Protein AF-A0A7Y5JVM7-F1 (afdb_monomer)

Sequence (138 aa):
DPRLTTTAVLLLIYVGYLALRRVADSPTRRARWSAVIGIVGFLDVPIVHMSVVWWRSLHQEATVLRPGAPTIAGSMLATLLLAVLAFSLAYAYLMVVRLRVGRAEDRAAGTVLSTPTPRAQTPARVSAVTVTRSSRHA

Secondary structure (DSSP, 8-state):
-HHHHHHHHHHHHHHHHHHHHHH--SHHHHHHHHHHHHHHHHHHHHHHHHHHHHS--SSPPPSSSSSSS--S-HHHHHHHHHHHHHHHHHHHHHHHHHHHHHHHHHHHHHHHHHS-----------------------

Mean predicted aligned error: 12.32 Å

Solvent-accessible surface area (backbone atoms only — not comparable to full-atom values): 8389 Å² total; per-residue (Å²): 109,65,49,60,56,39,50,50,50,52,50,51,47,52,52,50,44,55,49,46,69,71,67,47,85,49,69,69,58,31,53,54,55,47,49,54,50,50,52,52,50,56,60,42,51,61,52,38,56,44,30,55,68,77,53,75,58,101,65,86,75,72,44,65,85,47,95,72,78,57,78,59,58,68,72,59,52,51,53,51,53,52,48,52,51,51,54,49,50,52,49,53,51,52,49,52,50,53,52,52,50,51,56,48,53,55,50,54,56,51,52,64,74,67,54,75,74,80,69,77,73,71,75,73,78,78,74,79,79,79,85,76,86,81,91,78,88,135

pLDDT: mean 83.92, std 12.75, range [56.28, 98.31]

Structure (mmCIF, N/CA/C/O backbone):
data_AF-A0A7Y5JVM7-F1
#
_entry.id   AF-A0A7Y5JVM7-F1
#
loop_
_atom_site.group_PDB
_atom_site.id
_atom_site.type_symbol
_atom_site.label_atom_id
_atom_site.label_alt_id
_atom_site.label_comp_id
_atom_site.label_asym_id
_atom_site.label_entity_id
_atom_site.label_seq_id
_atom_site.pdbx_PDB_ins_code
_atom_site.Cartn_x
_atom_site.Cartn_y
_atom_site.Cartn_z
_atom_site.occupancy
_atom_site.B_iso_or_equiv
_atom_site.auth_seq_id
_atom_site.auth_comp_id
_atom_site.auth_asym_id
_atom_site.auth_atom_id
_atom_site.pdbx_PDB_model_num
ATOM 1 N N . ASP A 1 1 ? 14.926 13.984 -9.208 1.00 81.44 1 ASP A N 1
ATOM 2 C CA . ASP A 1 1 ? 14.202 12.888 -9.879 1.00 81.44 1 ASP A CA 1
ATOM 3 C C . ASP A 1 1 ? 12.733 12.961 -9.459 1.00 81.44 1 ASP A C 1
ATOM 5 O O . ASP A 1 1 ? 12.480 12.905 -8.257 1.00 81.44 1 ASP A O 1
ATOM 9 N N . PRO A 1 2 ? 11.787 13.135 -10.398 1.00 82.62 2 PRO A N 1
ATOM 10 C CA . PRO A 1 2 ? 10.347 13.174 -10.120 1.00 82.62 2 PRO A CA 1
ATOM 11 C C . PRO A 1 2 ? 9.811 11.970 -9.336 1.00 82.62 2 PRO A C 1
ATOM 13 O O . PRO A 1 2 ? 8.822 12.095 -8.614 1.00 82.62 2 PRO A O 1
ATOM 16 N N . ARG A 1 3 ? 10.479 10.815 -9.411 1.00 84.62 3 ARG A N 1
ATOM 17 C CA . ARG A 1 3 ? 10.119 9.617 -8.641 1.00 84.62 3 ARG A CA 1
ATOM 18 C C . ARG A 1 3 ? 10.367 9.822 -7.153 1.00 84.62 3 ARG A C 1
ATOM 20 O O . ARG A 1 3 ? 9.528 9.467 -6.336 1.00 84.62 3 ARG A O 1
ATOM 27 N N . LEU A 1 4 ? 11.498 10.429 -6.786 1.00 88.44 4 LEU A N 1
ATOM 28 C CA . LEU A 1 4 ? 11.837 10.682 -5.381 1.00 88.44 4 LEU A CA 1
ATOM 29 C C . LEU A 1 4 ? 10.902 11.720 -4.758 1.00 88.44 4 LEU A C 1
ATOM 31 O O . LEU A 1 4 ? 10.471 11.563 -3.622 1.00 88.44 4 LEU A O 1
ATOM 35 N N . THR A 1 5 ? 10.543 12.762 -5.507 1.00 91.19 5 THR A N 1
ATOM 36 C CA . THR A 1 5 ? 9.625 13.792 -5.004 1.00 91.19 5 THR A CA 1
ATOM 37 C C . THR A 1 5 ? 8.205 13.256 -4.856 1.00 91.19 5 THR A C 1
ATOM 39 O O . THR A 1 5 ? 7.586 13.472 -3.821 1.00 91.19 5 THR A O 1
ATOM 42 N N . THR A 1 6 ? 7.695 12.517 -5.847 1.00 89.88 6 THR A N 1
ATOM 43 C CA . THR A 1 6 ? 6.344 11.930 -5.777 1.00 89.88 6 THR A CA 1
ATOM 44 C C . THR A 1 6 ? 6.253 10.842 -4.704 1.00 89.88 6 THR A C 1
ATOM 46 O O . THR A 1 6 ? 5.297 10.822 -3.938 1.00 89.88 6 THR A O 1
ATOM 49 N N . THR A 1 7 ? 7.280 10.004 -4.534 1.00 90.62 7 THR A N 1
ATOM 50 C CA . THR A 1 7 ? 7.318 9.033 -3.420 1.00 90.62 7 THR A CA 1
ATOM 51 C C . THR A 1 7 ? 7.448 9.695 -2.044 1.00 90.62 7 THR A C 1
ATOM 53 O O . THR A 1 7 ? 6.866 9.196 -1.081 1.00 90.62 7 THR A O 1
ATOM 56 N N . ALA A 1 8 ? 8.144 10.831 -1.924 1.00 93.38 8 ALA A N 1
ATOM 57 C CA . ALA A 1 8 ? 8.165 11.611 -0.685 1.00 93.38 8 ALA A CA 1
ATOM 58 C C . ALA A 1 8 ? 6.786 12.213 -0.361 1.00 93.38 8 ALA A C 1
ATOM 60 O O . ALA A 1 8 ? 6.364 12.187 0.795 1.00 93.38 8 ALA A O 1
ATOM 61 N N . VAL A 1 9 ? 6.053 12.698 -1.369 1.00 94.19 9 VAL A N 1
ATOM 62 C CA . VAL A 1 9 ? 4.659 13.147 -1.201 1.00 94.19 9 VAL A CA 1
ATOM 63 C C . VAL A 1 9 ? 3.776 11.993 -0.725 1.00 94.19 9 VAL A C 1
ATOM 65 O O . VAL A 1 9 ? 3.085 12.142 0.285 1.00 94.19 9 VAL A O 1
ATOM 68 N N . LEU A 1 10 ? 3.874 10.822 -1.361 1.00 93.00 10 LEU A N 1
ATOM 69 C CA . LEU A 1 10 ? 3.158 9.616 -0.941 1.00 93.00 10 LEU A CA 1
ATOM 70 C C . LEU A 1 10 ? 3.448 9.262 0.526 1.00 93.00 10 LEU A C 1
ATOM 72 O O . LEU A 1 10 ? 2.526 8.979 1.295 1.00 93.00 10 LEU A O 1
ATOM 76 N N . LEU A 1 11 ? 4.719 9.321 0.942 1.00 94.38 11 LEU A N 1
ATOM 77 C CA . LEU A 1 11 ? 5.123 9.080 2.329 1.00 94.38 11 LEU A CA 1
ATOM 78 C C . LEU A 1 11 ? 4.431 10.055 3.292 1.00 94.38 11 LEU A C 1
ATOM 80 O O . LEU A 1 11 ? 3.873 9.623 4.303 1.00 94.38 11 LEU A O 1
ATOM 84 N N . LEU A 1 12 ? 4.435 11.354 2.978 1.00 95.69 12 LEU A N 1
ATOM 85 C CA . LEU A 1 12 ? 3.785 12.372 3.807 1.00 95.69 12 LEU A CA 1
ATOM 86 C C . LEU A 1 12 ? 2.272 12.152 3.900 1.00 95.69 12 LEU A C 1
ATOM 88 O O . LEU A 1 12 ? 1.707 12.292 4.987 1.00 95.69 12 LEU A O 1
ATOM 92 N N . ILE A 1 13 ? 1.621 11.742 2.808 1.00 94.06 13 ILE A N 1
ATOM 93 C CA . ILE A 1 13 ? 0.195 11.388 2.812 1.00 94.06 13 ILE A CA 1
ATOM 94 C C . ILE A 1 13 ? -0.065 10.204 3.754 1.00 94.06 13 ILE A C 1
ATOM 96 O O . ILE A 1 13 ? -0.993 10.259 4.564 1.00 94.06 13 ILE A O 1
ATOM 100 N N . TYR A 1 14 ? 0.762 9.155 3.707 1.00 92.19 14 TYR A N 1
ATOM 101 C CA . TYR A 1 14 ? 0.614 7.985 4.581 1.00 92.19 14 TYR A CA 1
ATOM 102 C C . TYR A 1 14 ? 0.849 8.315 6.060 1.00 92.19 14 TYR A C 1
ATOM 104 O O . TYR A 1 14 ? 0.059 7.906 6.917 1.00 92.19 14 TYR A O 1
ATOM 112 N N . VAL A 1 15 ? 1.894 9.083 6.377 1.00 94.69 15 VAL A N 1
ATOM 113 C CA . VAL A 1 15 ? 2.150 9.542 7.752 1.00 94.69 15 VAL A CA 1
ATOM 114 C C . VAL A 1 15 ? 0.997 10.421 8.238 1.00 94.69 15 VAL A C 1
ATOM 116 O O . VAL A 1 15 ? 0.478 10.198 9.334 1.00 94.69 15 VAL A O 1
ATOM 119 N N . GLY A 1 16 ? 0.532 11.356 7.406 1.00 92.00 16 GLY A N 1
ATOM 120 C CA . GLY A 1 16 ? -0.624 12.202 7.696 1.00 92.00 16 GLY A CA 1
ATOM 121 C C . GLY A 1 16 ? -1.900 11.395 7.948 1.00 92.00 16 GLY A C 1
ATOM 122 O O . GLY A 1 16 ? -2.616 11.659 8.915 1.00 92.00 16 GLY A O 1
ATOM 123 N N . TYR A 1 17 ? -2.158 10.355 7.149 1.00 93.06 17 TYR A N 1
ATOM 124 C CA . TYR A 1 17 ? -3.287 9.441 7.339 1.00 93.06 17 TYR A CA 1
ATOM 125 C C . TYR A 1 17 ? -3.235 8.731 8.698 1.00 93.06 17 TYR A C 1
ATOM 127 O O . TYR A 1 17 ? -4.237 8.679 9.422 1.00 93.06 17 TYR A O 1
ATOM 135 N N . LEU A 1 18 ? -2.069 8.183 9.057 1.00 91.50 18 LEU A N 1
ATOM 136 C CA . LEU A 1 18 ? -1.879 7.476 10.323 1.00 91.50 18 LEU A CA 1
ATOM 137 C C . LEU A 1 18 ? -2.000 8.426 11.519 1.00 91.50 18 LEU A C 1
ATOM 139 O O . LEU A 1 18 ? -2.695 8.093 12.481 1.00 91.50 18 LEU A O 1
ATOM 143 N N . ALA A 1 19 ? -1.392 9.613 11.444 1.00 91.00 19 ALA A N 1
ATOM 144 C CA . ALA A 1 19 ? -1.477 10.637 12.483 1.00 91.00 19 ALA A CA 1
ATOM 145 C C . ALA A 1 19 ? -2.927 11.096 12.701 1.00 91.00 19 ALA A C 1
ATOM 147 O O . ALA A 1 19 ? -3.420 11.105 13.831 1.00 91.00 19 ALA A O 1
ATOM 148 N N . LEU A 1 20 ? -3.659 11.371 11.619 1.00 90.25 20 LEU A N 1
ATOM 149 C CA . LEU A 1 20 ? -5.067 11.758 11.683 1.00 90.25 20 LEU A CA 1
ATOM 150 C C . LEU A 1 20 ? -5.931 10.6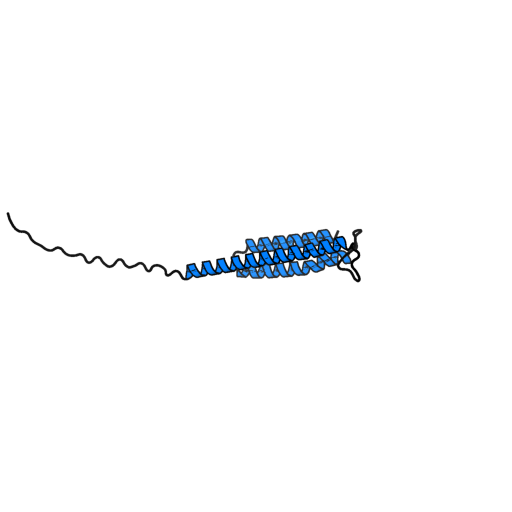88 12.368 1.00 90.25 20 LEU A C 1
ATOM 152 O O . LEU A 1 20 ? -6.801 11.016 13.180 1.00 90.25 20 LEU A O 1
ATOM 156 N N . ARG A 1 21 ? -5.688 9.401 12.079 1.00 86.19 21 ARG A N 1
ATOM 157 C CA . ARG A 1 21 ? -6.407 8.301 12.742 1.00 86.19 21 ARG A CA 1
ATOM 158 C C . ARG A 1 21 ? -6.135 8.211 14.245 1.00 86.19 21 ARG A C 1
ATOM 160 O O . ARG A 1 21 ? -6.934 7.592 14.943 1.00 86.19 21 ARG A O 1
ATOM 167 N N . ARG A 1 22 ? -5.040 8.789 14.741 1.00 86.19 22 ARG A N 1
ATOM 168 C CA . ARG A 1 22 ? -4.688 8.792 16.169 1.00 86.19 22 ARG A CA 1
ATOM 169 C C . ARG A 1 22 ? -5.213 10.024 16.904 1.00 86.19 22 ARG A C 1
ATOM 171 O O . ARG A 1 22 ? -5.618 9.886 18.048 1.00 86.19 22 ARG A O 1
ATOM 178 N N . VAL A 1 23 ? -5.218 11.187 16.253 1.00 86.19 23 VAL A N 1
ATOM 179 C CA . VAL A 1 23 ? -5.522 12.483 16.890 1.00 86.19 23 VAL A CA 1
ATOM 180 C C . VAL A 1 23 ? -7.013 12.834 16.871 1.00 86.19 23 VAL A C 1
ATOM 182 O O . VAL A 1 23 ? -7.474 13.591 17.712 1.00 86.19 23 VAL A O 1
ATOM 185 N N . ALA A 1 24 ? -7.797 12.328 15.918 1.00 78.56 24 ALA A N 1
ATOM 186 C CA . ALA A 1 24 ? -9.190 12.754 15.792 1.00 78.56 24 ALA A CA 1
ATOM 187 C C . ALA A 1 24 ? -10.087 12.208 16.924 1.00 78.56 24 ALA A C 1
ATOM 189 O O . ALA A 1 24 ? -10.323 10.997 16.992 1.00 78.56 24 ALA A O 1
ATOM 190 N N . ASP A 1 25 ? -10.647 13.118 17.730 1.00 77.62 25 ASP A N 1
ATOM 191 C CA . ASP A 1 25 ? -11.449 12.811 18.925 1.00 77.62 25 ASP A CA 1
ATOM 192 C C . ASP A 1 25 ? -12.773 12.108 18.607 1.00 77.62 25 ASP A C 1
ATOM 194 O O . ASP A 1 25 ? -13.102 11.073 19.188 1.00 77.62 25 ASP A O 1
ATOM 198 N N . SER A 1 26 ? -13.544 12.635 17.646 1.00 87.50 26 SER A N 1
ATOM 199 C CA . SER A 1 26 ? -14.849 12.061 17.310 1.00 87.50 26 SER A CA 1
ATOM 200 C C . SER A 1 26 ? -14.740 10.964 16.239 1.00 87.50 26 SER A C 1
ATOM 202 O O . SER A 1 26 ? -14.156 11.193 15.170 1.00 87.50 26 SER A O 1
ATOM 204 N N . PRO A 1 27 ? -15.347 9.776 16.460 1.00 84.00 27 PRO A N 1
ATOM 205 C CA . PRO A 1 27 ? -15.283 8.657 15.516 1.00 84.00 27 PRO A CA 1
ATOM 206 C C . PRO A 1 27 ? -15.774 9.018 14.109 1.00 84.00 27 PRO A C 1
ATOM 208 O O . PRO A 1 27 ? -15.145 8.652 13.115 1.00 84.00 27 PRO A O 1
ATOM 211 N N . THR A 1 28 ? -16.856 9.794 14.016 1.00 86.69 28 THR A N 1
ATOM 212 C CA . THR A 1 28 ? -17.463 10.201 12.741 1.00 86.69 28 THR A CA 1
ATOM 213 C C . THR A 1 28 ? -16.570 11.164 11.961 1.00 86.69 28 THR A C 1
ATOM 215 O O . THR A 1 28 ? -16.414 11.021 10.748 1.00 86.69 28 THR A O 1
ATOM 218 N N . ARG A 1 29 ? -15.944 12.136 12.643 1.00 85.50 29 ARG A N 1
ATOM 219 C CA . ARG A 1 29 ? -15.013 13.078 12.004 1.00 85.50 29 ARG A CA 1
ATOM 220 C C . ARG A 1 29 ? -13.769 12.330 11.541 1.00 85.50 29 ARG A C 1
ATOM 222 O O . ARG A 1 29 ? -13.397 12.457 10.378 1.00 85.50 29 ARG A O 1
ATOM 229 N N . ARG A 1 30 ? -13.197 11.478 12.397 1.00 89.62 30 ARG A N 1
ATOM 230 C CA . ARG A 1 30 ? -12.063 10.613 12.049 1.00 89.62 30 ARG A CA 1
ATOM 231 C C . ARG A 1 30 ? -12.333 9.803 10.780 1.00 89.62 30 ARG A C 1
ATOM 233 O O . ARG A 1 30 ? -11.523 9.841 9.863 1.00 89.62 30 ARG A O 1
ATOM 240 N N . ALA A 1 31 ? -13.487 9.139 10.690 1.00 88.62 31 ALA A N 1
ATOM 241 C CA . ALA A 1 31 ? -13.853 8.340 9.521 1.00 88.62 31 ALA A CA 1
ATOM 242 C C . ALA A 1 31 ? -13.912 9.170 8.226 1.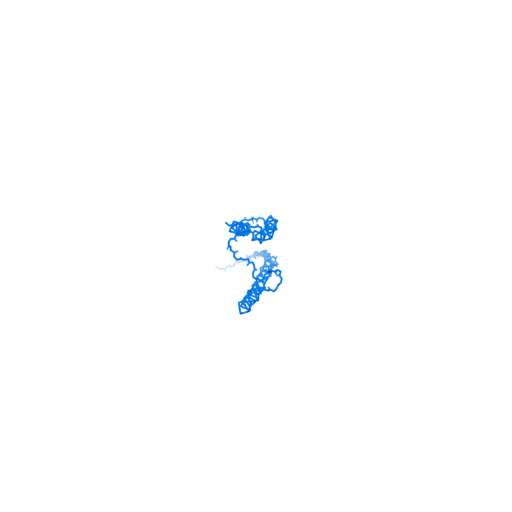00 88.62 31 ALA A C 1
ATOM 244 O O . ALA A 1 31 ? -13.328 8.768 7.221 1.00 88.62 31 ALA A O 1
ATOM 245 N N . ARG A 1 32 ? -14.561 10.343 8.256 1.00 89.75 32 ARG A N 1
ATOM 246 C CA . ARG A 1 32 ? -14.702 11.221 7.079 1.00 89.75 32 ARG A CA 1
ATOM 247 C C . ARG A 1 32 ? -13.355 11.742 6.584 1.00 89.75 32 ARG A C 1
ATOM 249 O O . ARG A 1 32 ? -13.039 11.589 5.409 1.00 89.75 32 ARG A O 1
ATOM 256 N N . TRP A 1 33 ? -12.546 12.313 7.475 1.00 90.56 33 TRP A N 1
ATOM 257 C CA . TRP A 1 33 ? -11.244 12.861 7.087 1.00 90.56 33 TRP A CA 1
ATOM 258 C C . TRP A 1 33 ? -10.277 11.763 6.634 1.00 90.56 33 TRP A C 1
ATOM 260 O O . TRP A 1 33 ? -9.574 11.941 5.642 1.00 90.56 33 TRP A O 1
ATOM 270 N N . SER A 1 34 ? -10.277 10.598 7.295 1.00 90.50 34 SER A N 1
ATOM 271 C CA . SER A 1 34 ? -9.470 9.460 6.845 1.00 90.50 34 SER A CA 1
ATOM 272 C C . SER A 1 34 ? -9.908 8.955 5.471 1.00 90.50 34 SER A C 1
ATOM 274 O O . SER A 1 34 ? -9.049 8.587 4.678 1.00 90.50 34 SER A O 1
ATOM 276 N N . ALA A 1 35 ? -11.206 8.955 5.154 1.00 91.50 35 ALA A N 1
ATOM 277 C CA . ALA A 1 35 ? -11.676 8.577 3.822 1.00 91.50 35 ALA A CA 1
ATOM 278 C C . ALA A 1 35 ? -11.160 9.542 2.743 1.00 91.50 35 ALA A C 1
ATOM 280 O O . ALA A 1 35 ? -10.628 9.087 1.735 1.00 91.50 35 ALA A O 1
ATOM 281 N N . VAL A 1 36 ? -11.237 10.857 2.983 1.00 93.56 36 VAL A N 1
ATOM 282 C CA . VAL A 1 36 ? -10.740 11.876 2.040 1.00 93.56 36 VAL A CA 1
ATOM 283 C C . VAL A 1 36 ? -9.241 11.711 1.790 1.00 93.56 36 VAL A C 1
ATOM 285 O O . VAL A 1 36 ? -8.830 11.580 0.640 1.00 93.56 36 VAL A O 1
ATOM 288 N N . ILE A 1 37 ? -8.426 11.647 2.850 1.00 92.81 37 ILE A N 1
ATOM 289 C CA . ILE A 1 37 ? -6.972 11.463 2.703 1.00 92.81 37 ILE A CA 1
ATOM 290 C C . ILE A 1 37 ? -6.657 10.123 2.025 1.00 92.81 37 ILE A C 1
ATOM 292 O O . ILE A 1 37 ? -5.757 10.056 1.195 1.00 92.81 37 ILE A O 1
ATOM 296 N N . GLY A 1 38 ? -7.415 9.067 2.333 1.00 91.44 38 GLY A N 1
ATOM 297 C CA . GLY A 1 38 ? -7.261 7.764 1.688 1.00 91.44 38 GLY A CA 1
ATOM 298 C C . GLY A 1 38 ? -7.509 7.811 0.178 1.00 91.44 38 GLY A C 1
ATOM 299 O O . GLY A 1 38 ? -6.732 7.235 -0.578 1.00 91.44 38 GLY A O 1
ATOM 300 N N . ILE A 1 39 ? -8.543 8.530 -0.267 1.00 94.25 39 ILE A N 1
ATOM 301 C CA . ILE A 1 39 ? -8.834 8.722 -1.697 1.00 94.25 39 ILE A CA 1
ATOM 302 C C . ILE A 1 39 ? -7.714 9.523 -2.367 1.00 94.25 39 ILE A C 1
ATOM 304 O O . ILE A 1 39 ? -7.234 9.126 -3.425 1.00 94.25 39 ILE A O 1
ATOM 308 N N . VAL A 1 40 ? -7.260 10.613 -1.741 1.00 94.38 40 VAL A N 1
ATOM 309 C CA . VAL A 1 40 ? -6.150 11.424 -2.268 1.00 94.38 40 VAL A CA 1
ATOM 310 C C . VAL A 1 40 ? -4.878 10.583 -2.405 1.00 94.38 40 VAL A C 1
ATOM 312 O O . VAL A 1 40 ? -4.258 10.590 -3.463 1.00 94.38 40 VAL A O 1
ATOM 315 N N . GLY A 1 41 ? -4.529 9.794 -1.386 1.00 92.50 41 GLY A N 1
ATOM 316 C CA . GLY A 1 41 ? -3.376 8.892 -1.445 1.00 92.50 41 GLY A CA 1
ATOM 317 C C . GLY A 1 41 ? -3.506 7.804 -2.509 1.00 92.50 41 GLY A C 1
ATOM 318 O O . GLY A 1 41 ? -2.515 7.449 -3.137 1.00 92.50 41 GLY A O 1
ATOM 319 N N . PHE A 1 42 ? -4.716 7.298 -2.766 1.00 93.81 42 PHE A N 1
ATOM 320 C CA . PHE A 1 42 ? -4.950 6.352 -3.858 1.00 93.81 42 PHE A CA 1
ATOM 321 C C . PHE A 1 42 ? -4.719 6.990 -5.233 1.00 93.81 42 PHE A C 1
ATOM 323 O O . PHE A 1 42 ? -4.103 6.366 -6.093 1.00 93.81 42 PHE A O 1
ATOM 330 N N . LEU A 1 43 ? -5.172 8.231 -5.431 1.00 94.00 43 LEU A N 1
ATOM 331 C CA . LEU A 1 43 ? -4.945 8.981 -6.671 1.00 94.00 43 LEU A CA 1
ATOM 332 C C . LEU A 1 43 ? -3.474 9.366 -6.873 1.00 94.00 43 LEU A C 1
ATOM 334 O O . LEU A 1 43 ? -3.047 9.541 -8.010 1.00 94.00 43 LEU A O 1
ATOM 338 N N . ASP A 1 44 ? -2.689 9.452 -5.801 1.00 92.56 44 ASP A N 1
ATOM 339 C CA . ASP A 1 44 ? -1.252 9.720 -5.883 1.00 92.56 44 ASP A CA 1
ATOM 340 C C . ASP A 1 44 ? -0.459 8.526 -6.451 1.00 92.56 44 ASP A C 1
ATOM 342 O O . ASP A 1 44 ? 0.515 8.708 -7.175 1.00 92.56 44 ASP A O 1
ATOM 346 N N . VAL A 1 45 ? -0.914 7.285 -6.235 1.00 90.25 45 VAL A N 1
ATOM 347 C CA . VAL A 1 45 ? -0.259 6.071 -6.76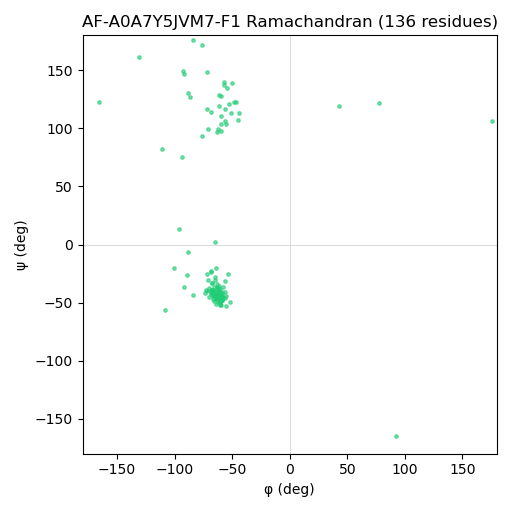6 1.00 90.25 45 VAL A CA 1
ATOM 348 C C . VAL A 1 45 ? -0.068 6.094 -8.295 1.00 90.25 45 VAL A C 1
ATOM 350 O O . VAL A 1 45 ? 1.063 5.883 -8.748 1.00 90.25 45 VAL A O 1
ATOM 353 N N . PRO A 1 46 ? -1.100 6.343 -9.129 1.00 89.62 46 PRO A N 1
ATOM 354 C CA . PRO A 1 46 ? -0.903 6.452 -10.570 1.00 89.62 46 PRO A CA 1
ATOM 355 C C . PRO A 1 46 ? -0.036 7.658 -10.945 1.00 89.62 46 PRO A C 1
ATOM 357 O O . PRO A 1 46 ? 0.716 7.557 -11.907 1.00 89.62 46 PRO A O 1
ATOM 360 N N . ILE A 1 47 ? -0.061 8.761 -10.189 1.00 89.88 47 ILE A N 1
ATOM 361 C CA . ILE A 1 47 ? 0.821 9.916 -10.436 1.00 89.88 47 ILE A CA 1
ATOM 362 C C . ILE A 1 47 ? 2.287 9.517 -10.233 1.00 89.88 47 ILE A C 1
ATOM 364 O O . ILE A 1 47 ? 3.126 9.779 -11.098 1.00 89.88 47 ILE A O 1
ATOM 368 N N . VAL A 1 48 ? 2.594 8.816 -9.139 1.00 88.94 48 VAL A N 1
ATOM 369 C CA . VAL A 1 48 ? 3.929 8.268 -8.862 1.00 88.94 48 VAL A CA 1
ATOM 370 C C . VAL A 1 48 ? 4.358 7.311 -9.975 1.00 88.94 48 VAL A C 1
ATOM 372 O O . VAL A 1 48 ? 5.481 7.417 -10.470 1.00 88.94 48 VAL A O 1
ATOM 375 N N . HIS A 1 49 ? 3.479 6.404 -10.416 1.00 85.62 49 HIS A N 1
ATOM 376 C CA . HIS A 1 49 ? 3.791 5.490 -11.519 1.00 85.62 49 HIS A CA 1
ATOM 377 C C . HIS A 1 49 ? 4.072 6.249 -12.818 1.00 85.62 49 HIS A C 1
ATOM 379 O O . HIS A 1 49 ? 5.087 6.016 -13.469 1.00 85.62 49 HIS A O 1
ATOM 385 N N . MET A 1 50 ? 3.216 7.201 -13.179 1.00 87.00 50 MET A N 1
ATOM 386 C CA . MET A 1 50 ? 3.382 7.977 -14.402 1.00 87.00 50 MET A CA 1
ATOM 387 C C . MET A 1 50 ? 4.592 8.915 -14.346 1.00 87.00 50 MET A C 1
ATOM 389 O O . MET A 1 50 ? 5.161 9.210 -15.395 1.00 87.00 50 MET A O 1
ATOM 393 N N . SER A 1 51 ? 5.074 9.298 -13.156 1.00 86.38 51 SER A N 1
ATOM 394 C CA . SER A 1 51 ? 6.329 10.054 -13.006 1.00 86.38 51 SER A CA 1
ATOM 395 C C . SER A 1 51 ? 7.528 9.342 -13.652 1.00 86.38 51 SER A C 1
ATOM 397 O O . SER A 1 51 ? 8.419 9.999 -14.190 1.00 86.38 51 SER A O 1
ATOM 399 N N . VAL A 1 52 ? 7.511 8.002 -13.667 1.00 79.31 52 VAL A N 1
ATOM 400 C CA . VAL A 1 52 ? 8.520 7.147 -14.311 1.00 79.31 52 VAL A CA 1
ATOM 401 C C . VAL A 1 52 ? 8.474 7.263 -15.831 1.00 79.31 52 VAL A C 1
ATOM 403 O O . VAL A 1 52 ? 9.519 7.271 -16.480 1.00 79.31 52 VAL A O 1
ATOM 406 N N . VAL A 1 53 ? 7.264 7.328 -16.385 1.00 79.88 53 VAL A N 1
ATOM 407 C CA . VAL A 1 53 ? 7.008 7.293 -17.829 1.00 79.88 53 VAL A CA 1
ATOM 408 C C . VAL A 1 53 ? 7.155 8.684 -18.445 1.00 79.88 53 VAL A C 1
ATOM 410 O O . VAL A 1 53 ? 7.764 8.824 -19.502 1.00 79.88 53 VAL A O 1
ATOM 413 N N . TRP A 1 54 ? 6.624 9.716 -17.784 1.00 77.94 54 TRP A N 1
ATOM 414 C CA . TRP A 1 54 ? 6.642 11.097 -18.275 1.00 77.94 54 TRP A CA 1
ATOM 415 C C . TRP A 1 54 ? 8.024 11.736 -18.195 1.00 77.94 54 TRP A C 1
ATOM 417 O O . TRP A 1 54 ? 8.433 12.436 -19.116 1.00 77.94 54 TRP A O 1
ATOM 427 N N . TRP A 1 55 ? 8.765 11.466 -17.120 1.00 73.44 55 TRP A N 1
ATOM 428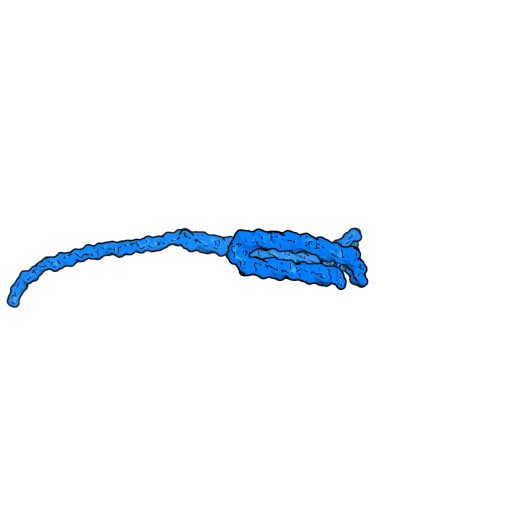 C CA . TRP A 1 55 ? 10.134 11.937 -16.951 1.00 73.44 55 TRP A CA 1
ATOM 429 C C . TRP A 1 55 ? 11.090 10.748 -17.019 1.00 73.44 55 TRP A C 1
ATOM 431 O O . TRP A 1 55 ? 11.531 10.197 -16.004 1.00 73.44 55 TRP A O 1
ATOM 441 N N . ARG A 1 56 ? 11.414 10.349 -18.256 1.00 64.69 56 ARG A N 1
ATOM 442 C CA . ARG A 1 56 ? 12.492 9.398 -18.552 1.00 64.69 56 ARG A CA 1
ATOM 443 C C . ARG A 1 56 ? 13.822 9.959 -18.041 1.00 64.69 56 ARG A C 1
ATOM 445 O O . ARG A 1 56 ? 14.439 10.803 -18.681 1.00 64.69 56 ARG A O 1
ATOM 452 N N . SER A 1 57 ? 14.234 9.521 -16.855 1.00 64.50 57 SER A N 1
ATOM 453 C CA . SER A 1 57 ? 15.568 9.761 -16.303 1.00 64.50 57 SER A CA 1
ATOM 454 C C . SER A 1 57 ? 16.561 8.713 -16.830 1.00 64.50 57 SER A C 1
ATOM 456 O O . SER A 1 57 ? 16.176 7.778 -17.525 1.00 64.50 57 SER A O 1
ATOM 458 N N . LEU A 1 58 ? 17.848 8.835 -16.484 1.00 63.84 58 LEU A N 1
ATOM 459 C CA . LEU A 1 58 ? 18.904 7.856 -16.819 1.00 63.84 58 LEU A CA 1
ATOM 460 C C . LEU A 1 58 ? 18.714 6.469 -16.155 1.00 63.84 58 LEU A C 1
ATOM 462 O O . LEU A 1 58 ? 19.562 5.591 -16.302 1.00 63.84 58 LEU A O 1
ATOM 466 N N . HIS A 1 59 ? 17.632 6.258 -15.401 1.00 65.62 59 HIS A N 1
ATOM 467 C CA . HIS A 1 59 ? 17.356 5.009 -14.700 1.00 65.62 59 HIS A CA 1
ATOM 468 C C . HIS A 1 59 ? 16.510 4.040 -15.531 1.00 65.62 59 HIS A C 1
ATOM 470 O O . HIS A 1 59 ? 15.636 4.435 -16.297 1.00 65.62 59 HIS A O 1
ATOM 476 N N . GLN A 1 60 ? 16.785 2.749 -15.335 1.00 72.12 60 GLN A N 1
ATOM 477 C CA . GLN A 1 60 ? 16.156 1.620 -16.021 1.00 72.12 60 GLN A CA 1
ATOM 478 C C . GLN A 1 60 ? 14.617 1.690 -15.994 1.00 72.12 60 GLN A C 1
ATOM 480 O O . GLN A 1 60 ? 14.006 2.032 -14.977 1.00 72.12 60 GLN A O 1
ATOM 485 N N . GLU A 1 61 ? 13.995 1.343 -17.123 1.00 72.12 61 GLU A N 1
ATOM 486 C CA . GLU A 1 61 ? 12.537 1.269 -17.269 1.00 72.12 61 GLU A CA 1
ATOM 487 C C . GLU A 1 61 ? 11.948 0.004 -16.605 1.00 72.12 61 GLU A C 1
ATOM 489 O O . GLU A 1 61 ? 12.662 -0.892 -16.148 1.00 72.12 61 GLU A O 1
ATOM 494 N N . ALA A 1 62 ? 10.615 -0.075 -16.539 1.00 77.75 62 ALA A N 1
ATOM 495 C CA . ALA A 1 62 ? 9.910 -1.201 -15.932 1.00 77.75 62 ALA A CA 1
ATOM 496 C C . ALA A 1 62 ? 10.214 -2.532 -16.649 1.00 77.75 62 ALA A C 1
ATOM 498 O O . ALA A 1 62 ? 10.067 -2.663 -17.863 1.00 77.75 62 ALA A O 1
ATOM 499 N N . THR A 1 63 ? 10.597 -3.549 -15.875 1.00 83.12 63 THR A N 1
ATOM 500 C CA . THR A 1 63 ? 11.029 -4.863 -16.390 1.00 83.12 63 THR A CA 1
ATOM 501 C C . THR A 1 63 ? 9.935 -5.933 -16.310 1.00 83.12 63 THR A C 1
ATOM 503 O O . THR A 1 63 ? 10.013 -6.940 -17.010 1.00 83.12 63 THR A O 1
ATOM 506 N N . VAL A 1 64 ? 8.925 -5.721 -15.454 1.00 83.94 64 VAL A N 1
ATOM 507 C CA . VAL A 1 64 ? 7.836 -6.678 -15.171 1.00 83.94 64 VAL A CA 1
ATOM 508 C C . VAL A 1 64 ? 6.510 -6.212 -15.774 1.00 83.94 64 VAL A C 1
ATOM 510 O O . VAL A 1 64 ? 5.920 -6.922 -16.577 1.00 83.94 64 VAL A O 1
ATOM 513 N N . LEU A 1 65 ? 6.051 -5.008 -15.421 1.00 80.25 65 LEU A N 1
ATOM 514 C CA . LEU A 1 65 ? 4.808 -4.418 -15.929 1.00 80.25 65 LEU A CA 1
ATOM 515 C C . LEU A 1 65 ? 5.112 -3.535 -17.144 1.00 80.25 65 LEU A C 1
ATOM 517 O O . LEU A 1 65 ? 5.161 -2.311 -17.039 1.00 80.25 65 LEU A O 1
ATOM 521 N N . ARG A 1 66 ? 5.370 -4.173 -18.288 1.00 81.25 66 ARG A N 1
ATOM 522 C CA . ARG A 1 66 ? 5.628 -3.514 -19.577 1.00 81.25 66 ARG A CA 1
ATOM 523 C C . ARG A 1 66 ? 4.776 -4.140 -20.685 1.00 81.25 66 ARG A C 1
ATOM 525 O O . ARG A 1 66 ? 4.341 -5.278 -20.528 1.00 81.25 66 ARG A O 1
ATOM 532 N N . PRO A 1 67 ? 4.576 -3.455 -21.823 1.00 77.81 67 PRO A N 1
ATOM 533 C CA . PRO A 1 67 ? 4.037 -4.098 -23.015 1.00 77.81 67 PRO A CA 1
ATOM 534 C C . PRO A 1 67 ? 4.953 -5.250 -23.465 1.00 77.81 67 PRO A C 1
ATOM 536 O O . PRO A 1 67 ? 6.162 -5.052 -23.637 1.00 77.81 67 PRO A O 1
ATOM 539 N N . GLY A 1 68 ? 4.379 -6.441 -23.651 1.00 78.81 68 GLY A N 1
ATOM 540 C CA . GLY A 1 68 ? 5.100 -7.663 -24.023 1.00 78.81 68 GLY A CA 1
ATOM 541 C C . GLY A 1 68 ? 5.545 -8.517 -22.829 1.00 78.81 68 GLY A C 1
ATOM 542 O O . GLY A 1 68 ? 5.055 -8.361 -21.714 1.00 78.81 68 GLY A O 1
ATOM 543 N N . ALA A 1 69 ? 6.455 -9.463 -23.073 1.00 79.94 69 ALA A N 1
ATOM 544 C CA . ALA A 1 69 ? 6.967 -10.348 -22.027 1.00 79.94 69 ALA A CA 1
ATOM 545 C C . ALA A 1 69 ? 7.898 -9.600 -21.043 1.00 79.94 69 ALA A C 1
ATOM 547 O O . ALA A 1 69 ? 8.614 -8.682 -21.461 1.00 79.94 69 ALA A O 1
ATOM 548 N N . PRO A 1 70 ? 7.940 -9.997 -19.753 1.00 87.00 70 PRO A N 1
ATOM 549 C CA . PRO A 1 70 ? 8.910 -9.471 -18.797 1.00 87.00 70 PRO A CA 1
ATOM 550 C C . PRO A 1 70 ? 10.347 -9.685 -19.281 1.00 87.00 70 PRO A C 1
ATOM 552 O O . PRO A 1 70 ? 10.697 -10.768 -19.742 1.00 87.00 70 PRO A O 1
ATOM 555 N N . THR A 1 71 ? 11.201 -8.674 -19.130 1.00 88.19 71 THR A N 1
ATOM 556 C CA . THR A 1 71 ? 12.617 -8.740 -19.544 1.00 88.19 71 THR A CA 1
ATOM 557 C C . THR A 1 71 ? 13.565 -9.100 -18.395 1.00 88.19 71 THR A C 1
ATOM 559 O O . THR A 1 71 ? 14.773 -8.919 -18.503 1.00 88.19 71 THR A O 1
ATOM 562 N N . ILE A 1 72 ? 13.022 -9.574 -17.270 1.00 89.38 72 ILE A N 1
ATOM 563 C CA . ILE A 1 72 ? 13.765 -9.988 -16.073 1.00 89.38 72 ILE A CA 1
ATOM 564 C C . ILE A 1 72 ? 14.073 -11.495 -16.120 1.00 89.38 72 ILE A C 1
ATOM 566 O O . ILE A 1 72 ? 13.293 -12.275 -16.663 1.00 89.38 72 ILE A O 1
ATOM 570 N N . ALA A 1 73 ? 15.192 -11.923 -15.526 1.00 91.81 73 ALA A N 1
ATOM 571 C CA . ALA A 1 73 ? 15.547 -13.339 -15.432 1.00 91.81 73 ALA A CA 1
ATOM 572 C C . ALA A 1 73 ? 14.452 -14.162 -14.725 1.00 91.81 73 ALA A C 1
ATOM 574 O O . ALA A 1 73 ? 13.903 -13.742 -13.703 1.00 91.81 73 ALA A O 1
ATOM 575 N N . GLY A 1 74 ? 14.177 -15.370 -15.229 1.00 90.94 74 GLY A N 1
ATOM 576 C CA . GLY A 1 74 ? 13.103 -16.227 -14.712 1.00 90.94 74 GLY A CA 1
ATOM 577 C C . GLY A 1 74 ? 13.239 -16.570 -13.223 1.00 90.94 74 GLY A C 1
ATOM 578 O O . GLY A 1 74 ? 12.246 -16.576 -12.502 1.00 90.94 74 GLY A O 1
ATOM 579 N N . SER A 1 75 ? 14.465 -16.767 -12.727 1.00 95.12 75 SER A N 1
ATOM 580 C CA . SER A 1 75 ? 14.739 -17.015 -11.302 1.00 95.12 75 SER A CA 1
ATOM 581 C C . SER A 1 75 ? 14.406 -15.815 -10.406 1.00 95.12 75 SER A C 1
ATOM 583 O O . SER A 1 75 ? 13.878 -15.982 -9.303 1.00 95.12 75 SER A O 1
ATOM 585 N N . MET A 1 76 ? 14.653 -14.594 -10.887 1.00 93.56 76 MET A N 1
ATOM 586 C CA . MET A 1 76 ? 14.289 -13.366 -10.177 1.00 93.56 76 MET A CA 1
ATOM 587 C C . MET A 1 76 ? 12.775 -13.154 -10.192 1.00 93.56 76 MET A C 1
ATOM 589 O O . MET A 1 76 ? 12.205 -12.792 -9.164 1.00 93.56 76 MET A O 1
ATOM 593 N N . LEU A 1 77 ? 12.111 -13.432 -11.322 1.00 92.88 77 LEU A N 1
ATOM 594 C CA . LEU A 1 77 ? 10.652 -13.366 -11.414 1.00 92.88 77 LEU A CA 1
ATOM 595 C C . LEU A 1 77 ? 9.986 -14.374 -10.469 1.00 92.88 77 LEU A C 1
ATOM 597 O O . LEU A 1 77 ? 9.060 -14.010 -9.751 1.00 92.88 77 LEU A O 1
ATOM 601 N N . ALA A 1 78 ? 10.483 -15.611 -10.418 1.00 95.12 78 ALA A N 1
ATOM 602 C CA . ALA A 1 78 ? 9.978 -16.630 -9.501 1.00 95.12 78 ALA A CA 1
ATOM 603 C C . ALA A 1 78 ? 10.124 -16.195 -8.034 1.00 95.12 78 ALA A C 1
ATOM 605 O O . ALA A 1 78 ? 9.164 -16.278 -7.270 1.00 95.12 78 ALA A O 1
ATOM 606 N N . THR A 1 79 ? 11.290 -15.656 -7.660 1.00 96.06 79 THR A N 1
ATOM 607 C CA . THR A 1 79 ? 11.524 -15.097 -6.317 1.00 96.06 79 THR A CA 1
ATOM 608 C C . THR A 1 79 ? 10.557 -13.953 -6.003 1.00 96.06 79 THR A C 1
ATOM 610 O O . THR A 1 79 ? 9.975 -13.920 -4.920 1.00 96.06 79 THR A O 1
ATOM 613 N N . LEU A 1 80 ? 10.339 -13.040 -6.956 1.00 94.62 80 LEU A N 1
ATOM 614 C CA . LEU A 1 80 ? 9.395 -11.932 -6.809 1.00 94.62 80 LEU A CA 1
ATOM 615 C C . LEU A 1 80 ? 7.966 -12.439 -6.575 1.00 94.62 80 LEU A C 1
ATOM 617 O O . LEU A 1 80 ? 7.302 -11.984 -5.646 1.00 94.62 80 LEU A O 1
ATOM 621 N N . LEU A 1 81 ? 7.495 -13.391 -7.384 1.00 95.56 81 LEU A N 1
ATOM 622 C CA . LEU A 1 81 ? 6.147 -13.949 -7.259 1.00 95.56 81 LEU A CA 1
ATOM 623 C C . LEU A 1 81 ? 5.962 -14.712 -5.944 1.00 95.56 81 LEU A C 1
ATOM 625 O O . LEU A 1 81 ? 4.927 -14.564 -5.293 1.00 95.56 81 LEU A O 1
ATOM 629 N N . LEU A 1 82 ? 6.973 -15.473 -5.518 1.00 97.81 82 LEU A N 1
ATOM 630 C CA . LEU A 1 82 ? 6.963 -16.151 -4.224 1.00 97.81 82 LEU A CA 1
ATOM 631 C C . LEU A 1 82 ? 6.880 -15.144 -3.071 1.00 97.81 82 LEU A C 1
ATOM 633 O O . LEU A 1 82 ? 6.086 -15.336 -2.152 1.00 97.81 82 LEU A O 1
ATOM 637 N N . ALA A 1 83 ? 7.650 -14.056 -3.133 1.00 97.56 83 ALA A N 1
ATOM 638 C CA . ALA A 1 83 ? 7.594 -12.995 -2.135 1.00 97.56 83 ALA A CA 1
ATOM 639 C C . ALA A 1 83 ? 6.211 -12.324 -2.106 1.00 97.56 83 ALA A C 1
ATOM 641 O O . ALA A 1 83 ? 5.629 -12.180 -1.031 1.00 97.56 83 ALA A O 1
ATOM 642 N N . VAL A 1 84 ? 5.645 -11.975 -3.267 1.00 96.88 84 VAL A N 1
ATOM 643 C CA . VAL A 1 84 ? 4.288 -11.406 -3.365 1.00 96.88 84 VAL A CA 1
ATOM 644 C C . VAL A 1 84 ? 3.259 -12.341 -2.731 1.00 96.88 84 VAL A C 1
ATOM 646 O O . VAL A 1 84 ? 2.438 -11.887 -1.932 1.00 96.88 84 VAL A O 1
ATOM 649 N N . LEU A 1 85 ? 3.320 -13.641 -3.031 1.00 98.19 85 LEU A N 1
ATOM 650 C CA . LEU A 1 85 ? 2.426 -14.633 -2.440 1.00 98.19 85 LEU A CA 1
ATOM 651 C C . LEU A 1 85 ? 2.605 -14.715 -0.917 1.00 98.19 85 LEU A C 1
ATOM 653 O O . LEU A 1 85 ? 1.623 -14.620 -0.182 1.00 98.19 85 LEU A O 1
ATOM 657 N N . ALA A 1 86 ? 3.843 -14.831 -0.436 1.00 98.06 86 ALA A N 1
ATOM 658 C CA . ALA A 1 86 ? 4.148 -14.937 0.988 1.00 98.06 86 ALA A CA 1
ATOM 659 C C . ALA A 1 86 ? 3.660 -13.713 1.779 1.00 98.06 86 ALA A C 1
ATOM 661 O O . ALA A 1 86 ? 2.963 -13.864 2.784 1.00 98.06 86 ALA A O 1
ATOM 662 N N . PHE A 1 87 ? 3.952 -12.498 1.303 1.00 97.88 87 PHE A N 1
ATOM 663 C CA . PHE A 1 87 ? 3.491 -11.267 1.948 1.00 97.88 87 PHE A CA 1
ATOM 664 C C . PHE A 1 87 ? 1.970 -11.092 1.860 1.00 97.88 87 PHE A C 1
ATOM 666 O O . PHE A 1 87 ? 1.367 -10.594 2.810 1.00 97.88 87 PHE A O 1
ATOM 673 N N . SER A 1 88 ? 1.328 -11.547 0.780 1.00 97.75 88 SER A N 1
ATOM 674 C CA . SER A 1 88 ? -0.137 -11.526 0.659 1.00 97.75 88 SER A CA 1
ATOM 675 C C . SER A 1 88 ? -0.804 -12.463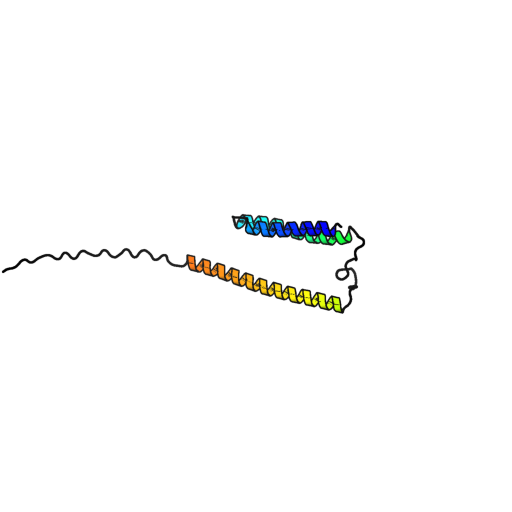 1.666 1.00 97.75 88 SER A C 1
ATOM 677 O O . SER A 1 88 ? -1.776 -12.080 2.319 1.00 97.75 88 SER A O 1
ATOM 679 N N . LEU A 1 89 ? -0.259 -13.670 1.849 1.00 98.31 89 LEU A N 1
ATOM 680 C CA . LEU A 1 89 ? -0.732 -14.618 2.860 1.00 98.31 89 LEU A CA 1
ATOM 681 C C . LEU A 1 89 ? -0.498 -14.088 4.279 1.00 98.31 89 LEU A C 1
ATOM 683 O O . LEU A 1 89 ? -1.402 -14.154 5.114 1.00 98.31 89 LEU A O 1
ATOM 687 N N . ALA A 1 90 ? 0.674 -13.503 4.541 1.00 98.19 90 ALA A N 1
ATOM 688 C CA . ALA A 1 90 ? 0.972 -12.863 5.819 1.00 98.19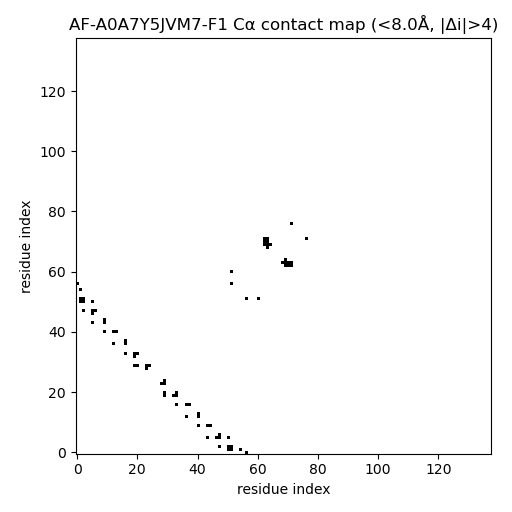 90 ALA A CA 1
ATOM 689 C C . ALA A 1 90 ? -0.006 -11.714 6.115 1.00 98.19 90 ALA A C 1
ATOM 691 O O . ALA A 1 90 ? -0.566 -11.641 7.210 1.00 98.19 90 ALA A O 1
ATOM 692 N N . TYR A 1 91 ? -0.280 -10.856 5.130 1.00 97.44 91 TYR A N 1
ATOM 693 C CA . TYR A 1 91 ? -1.282 -9.799 5.242 1.00 97.44 91 TYR A CA 1
ATOM 694 C C . TYR A 1 91 ? -2.680 -10.360 5.531 1.00 97.44 91 TYR A C 1
ATOM 696 O O . TYR A 1 91 ? -3.340 -9.896 6.463 1.00 97.44 91 TYR A O 1
ATOM 704 N N . ALA A 1 92 ? -3.128 -11.371 4.780 1.00 98.00 92 ALA A N 1
ATOM 705 C CA . ALA A 1 92 ? -4.441 -11.984 4.970 1.00 98.00 92 ALA A CA 1
ATOM 706 C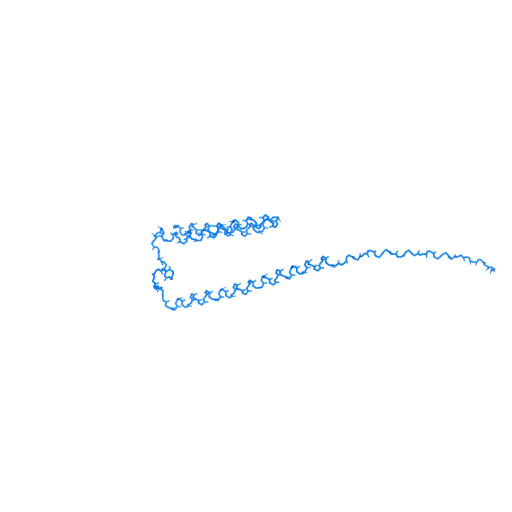 C . ALA A 1 92 ? -4.584 -12.580 6.379 1.00 98.00 92 ALA A C 1
ATOM 708 O O . ALA A 1 92 ? -5.593 -12.354 7.052 1.00 98.00 92 ALA A O 1
ATOM 709 N N . TYR A 1 93 ? -3.548 -13.269 6.863 1.00 98.12 93 TYR A N 1
ATOM 710 C CA . TYR A 1 93 ? -3.498 -13.790 8.226 1.00 98.12 93 TYR A CA 1
ATOM 711 C C . TYR A 1 93 ? -3.620 -12.671 9.271 1.00 98.12 93 TYR A C 1
ATOM 713 O O . TYR A 1 93 ? -4.499 -12.722 10.138 1.00 98.12 93 TYR A O 1
ATOM 721 N N . LEU A 1 94 ? -2.798 -11.623 9.165 1.00 97.88 94 LEU A N 1
ATOM 722 C CA . LEU A 1 94 ? -2.836 -10.483 10.086 1.00 97.88 94 LEU A CA 1
ATOM 723 C C . LEU A 1 94 ? -4.185 -9.751 10.046 1.00 97.88 94 LEU A C 1
ATOM 725 O O . LEU A 1 94 ? -4.687 -9.325 11.089 1.00 97.88 94 LEU A O 1
ATOM 729 N N . MET A 1 95 ? -4.812 -9.651 8.874 1.00 97.44 95 MET A N 1
ATOM 730 C CA . MET A 1 95 ? -6.146 -9.072 8.721 1.00 97.44 95 MET A CA 1
ATOM 731 C C . MET A 1 95 ? -7.203 -9.898 9.462 1.00 97.44 95 MET A C 1
ATOM 733 O O . MET A 1 95 ? -8.005 -9.342 10.218 1.00 97.44 95 MET A O 1
ATOM 737 N N . VAL A 1 96 ? -7.184 -11.227 9.319 1.00 97.81 96 VAL A N 1
ATOM 738 C CA . VAL A 1 96 ? -8.090 -12.118 10.063 1.00 97.81 96 VAL A CA 1
ATOM 739 C C . VAL A 1 96 ? -7.893 -11.952 11.569 1.00 97.81 96 VAL A C 1
ATOM 741 O O . VAL A 1 96 ? -8.878 -11.819 12.299 1.00 97.81 96 VAL A O 1
ATOM 744 N N . VAL A 1 97 ? -6.646 -11.896 12.044 1.00 97.50 97 VAL A N 1
ATOM 745 C CA . VAL A 1 97 ? -6.340 -11.640 13.461 1.00 97.50 97 VAL A CA 1
ATOM 746 C C . VAL A 1 97 ? -6.912 -10.290 13.906 1.00 97.50 97 VAL A C 1
ATOM 748 O O . VAL A 1 97 ? -7.629 -10.234 14.905 1.00 97.50 97 VAL A O 1
ATOM 751 N N . ARG A 1 98 ? -6.697 -9.213 13.142 1.00 96.19 98 ARG A N 1
ATOM 752 C CA . ARG A 1 98 ? -7.213 -7.874 13.470 1.00 96.19 98 ARG A CA 1
ATOM 753 C C . ARG A 1 98 ? -8.739 -7.831 13.555 1.00 96.19 98 ARG A C 1
ATOM 755 O O . ARG A 1 98 ? -9.276 -7.149 14.434 1.00 96.19 98 ARG A O 1
ATOM 762 N N . LEU A 1 99 ? -9.429 -8.553 12.672 1.00 96.25 99 LEU A N 1
ATOM 763 C CA . LEU A 1 99 ? -10.888 -8.682 12.691 1.00 96.25 99 LEU A CA 1
ATOM 764 C C . LEU A 1 99 ? -11.375 -9.515 13.882 1.00 96.25 99 LEU A C 1
ATOM 766 O O . LEU A 1 99 ? -12.410 -9.200 14.466 1.00 96.25 99 LEU A O 1
ATOM 770 N N . ARG A 1 100 ? -10.652 -10.577 14.260 1.00 96.00 100 ARG A N 1
ATOM 771 C CA . ARG A 1 100 ? -10.966 -11.369 15.463 1.00 96.00 100 ARG A CA 1
ATOM 772 C C . ARG A 1 100 ? -10.834 -10.531 16.730 1.00 96.00 100 ARG A C 1
ATOM 774 O O . ARG A 1 100 ? -11.729 -10.605 17.567 1.00 96.00 100 ARG A O 1
ATOM 781 N N . VAL A 1 101 ? -9.777 -9.721 16.828 1.00 95.56 101 VAL A N 1
ATOM 782 C CA . VAL A 1 101 ? -9.570 -8.774 17.935 1.00 95.56 101 VAL A CA 1
ATOM 783 C C . VAL A 1 101 ? -10.713 -7.762 17.996 1.00 95.56 101 VAL A C 1
ATOM 785 O O . VAL A 1 101 ? -11.350 -7.657 19.034 1.00 95.56 101 VAL A O 1
ATOM 788 N N . GLY A 1 102 ? -11.064 -7.120 16.874 1.00 92.56 102 GLY A N 1
ATOM 789 C CA . GLY A 1 102 ? -12.180 -6.161 16.844 1.00 92.56 102 GLY A CA 1
ATOM 790 C C . GLY A 1 102 ? -13.509 -6.776 17.298 1.00 92.56 102 GLY A C 1
ATOM 791 O O . GLY A 1 102 ? -14.179 -6.239 18.169 1.00 92.56 102 GLY A O 1
ATOM 792 N N . ARG A 1 103 ? -13.845 -7.980 16.814 1.00 94.38 103 ARG A N 1
ATOM 793 C CA . ARG A 1 103 ? -15.056 -8.692 17.264 1.00 94.38 103 ARG A CA 1
ATOM 794 C C . ARG A 1 103 ? -15.009 -9.094 18.742 1.00 94.38 103 ARG A C 1
ATOM 796 O O . ARG A 1 103 ? -16.057 -9.307 19.342 1.00 94.38 103 ARG A O 1
ATOM 803 N N . ALA A 1 104 ? -13.827 -9.319 19.315 1.00 93.69 104 ALA A N 1
ATOM 804 C CA . ALA A 1 104 ? -13.689 -9.619 20.739 1.00 93.69 104 ALA A CA 1
ATOM 805 C C . ALA A 1 104 ? -13.907 -8.360 21.591 1.00 93.69 104 ALA A C 1
ATOM 807 O O . ALA A 1 104 ? -14.629 -8.435 22.584 1.00 93.69 104 ALA A O 1
ATOM 808 N N . GLU A 1 105 ? -13.365 -7.218 21.160 1.00 91.44 105 GLU A N 1
ATOM 809 C CA . GLU A 1 105 ? -13.599 -5.901 21.772 1.00 91.44 105 GLU A CA 1
ATOM 810 C C . GLU A 1 105 ? -15.098 -5.547 21.769 1.00 91.44 105 GLU A C 1
ATOM 812 O O . GLU A 1 105 ? -15.650 -5.218 22.820 1.00 91.44 105 GLU A O 1
ATOM 817 N N . ASP A 1 106 ? -15.782 -5.724 20.632 1.00 90.69 106 ASP A N 1
ATOM 818 C CA . ASP A 1 106 ? -17.224 -5.455 20.504 1.00 90.69 106 ASP A CA 1
ATOM 819 C C . ASP A 1 106 ? -18.070 -6.335 21.445 1.00 90.69 106 ASP A C 1
ATOM 821 O O . ASP A 1 106 ? -19.009 -5.859 22.087 1.00 90.69 106 ASP A O 1
ATOM 825 N N . ARG A 1 107 ? -17.726 -7.627 21.572 1.00 89.38 107 ARG A N 1
ATOM 826 C CA . ARG A 1 107 ? -18.414 -8.549 22.495 1.00 89.38 107 ARG A CA 1
ATOM 827 C C . ARG A 1 107 ? -18.188 -8.169 23.955 1.00 89.38 107 ARG A C 1
ATOM 829 O O . ARG A 1 107 ? -19.140 -8.191 24.729 1.00 89.38 107 ARG A O 1
ATOM 836 N N . ALA A 1 108 ? -16.958 -7.816 24.329 1.00 90.25 108 ALA A N 1
ATOM 837 C CA . ALA A 1 108 ? -16.639 -7.400 25.692 1.00 90.25 108 ALA A CA 1
ATOM 838 C C . ALA A 1 108 ? -17.409 -6.128 26.089 1.00 90.25 108 ALA A C 1
ATOM 840 O O . ALA A 1 108 ? -17.966 -6.070 27.186 1.00 90.25 108 ALA A O 1
ATOM 841 N N . ALA A 1 109 ? -17.515 -5.150 25.182 1.00 86.56 109 ALA A N 1
ATOM 842 C CA . ALA A 1 109 ? -18.315 -3.944 25.398 1.00 86.56 109 ALA A CA 1
ATOM 843 C C . ALA A 1 109 ? -19.814 -4.257 25.581 1.00 86.56 109 ALA A C 1
ATOM 845 O O . ALA A 1 109 ? -20.462 -3.682 26.457 1.00 86.56 109 ALA A O 1
ATOM 846 N N . GLY A 1 110 ? -20.356 -5.207 24.809 1.00 82.50 110 GLY A N 1
ATOM 847 C CA . GLY A 1 110 ? -21.741 -5.668 24.953 1.00 82.50 110 GLY A CA 1
ATOM 848 C C . GLY A 1 110 ? -22.030 -6.319 26.311 1.00 82.50 110 GLY A C 1
ATOM 849 O O . GLY A 1 110 ? -23.049 -6.019 26.932 1.00 82.50 110 GLY A O 1
ATOM 850 N N . THR A 1 111 ? -21.112 -7.148 26.818 1.00 80.19 111 THR A N 1
ATOM 851 C CA . THR A 1 111 ? -21.261 -7.808 28.128 1.00 80.19 111 THR A CA 1
ATOM 852 C C . THR A 1 111 ? -21.335 -6.797 29.277 1.00 80.19 111 THR A C 1
ATOM 854 O O . THR A 1 111 ? -22.189 -6.926 30.158 1.00 80.19 111 THR A O 1
ATOM 857 N N . VAL A 1 112 ? -20.502 -5.750 29.246 1.00 76.38 112 VAL A N 1
ATOM 858 C CA . VAL A 1 112 ? -20.497 -4.688 30.272 1.00 76.38 112 VAL A CA 1
ATOM 859 C C . VAL A 1 112 ? -21.845 -3.962 30.330 1.00 76.38 112 VAL A C 1
ATOM 861 O O . VAL A 1 112 ? -22.360 -3.725 31.419 1.00 76.38 112 VAL A O 1
ATOM 864 N N . LEU A 1 113 ? -22.464 -3.681 29.180 1.00 74.19 113 LEU A N 1
ATOM 865 C CA . LEU A 1 113 ? -23.774 -3.017 29.110 1.00 74.19 113 LEU A CA 1
ATOM 866 C C . LEU A 1 113 ? -24.941 -3.913 29.556 1.00 74.19 113 LEU A C 1
ATOM 868 O O . LEU A 1 113 ? -25.975 -3.408 29.985 1.00 74.19 113 LEU A O 1
ATOM 872 N N . SER A 1 114 ? -24.783 -5.235 29.459 1.00 72.56 114 SER A N 1
ATOM 873 C CA . SER A 1 114 ? -25.797 -6.220 29.864 1.00 72.56 114 SER A CA 1
ATOM 874 C C . SER A 1 114 ? -25.717 -6.643 31.332 1.00 72.56 114 SER A C 1
ATOM 876 O O . SER A 1 114 ? -26.592 -7.370 31.799 1.00 72.56 114 SER A O 1
ATOM 878 N N . THR A 1 115 ? -24.688 -6.206 32.066 1.00 68.19 115 THR A N 1
ATOM 879 C CA . THR A 1 115 ? -24.566 -6.509 33.496 1.00 68.19 115 THR A CA 1
ATOM 880 C C . THR A 1 115 ? -25.678 -5.760 34.233 1.00 68.19 115 THR A C 1
ATOM 882 O O . THR A 1 115 ? -25.658 -4.527 34.239 1.00 68.19 115 THR A O 1
ATOM 885 N N . PRO A 1 116 ? -26.666 -6.444 34.844 1.00 63.84 116 PRO A N 1
ATOM 886 C CA . PRO A 1 116 ? -27.685 -5.758 35.618 1.00 63.84 116 PRO A CA 1
ATOM 887 C C . PRO A 1 116 ? -26.973 -5.050 36.763 1.00 63.84 116 PRO A C 1
ATOM 889 O O . PRO A 1 116 ? -26.321 -5.709 37.576 1.00 63.84 116 PRO A O 1
ATOM 892 N N . THR A 1 117 ? -27.078 -3.720 36.830 1.00 69.94 117 THR A N 1
ATOM 893 C CA . THR A 1 117 ? -26.690 -2.974 38.027 1.00 69.94 117 THR A CA 1
ATOM 894 C C . THR A 1 117 ? -27.313 -3.707 39.210 1.00 69.94 117 THR A C 1
ATOM 896 O O . THR A 1 117 ? -28.538 -3.893 39.185 1.00 69.94 117 THR A O 1
ATOM 899 N N . PRO A 1 118 ? -26.535 -4.168 40.209 1.00 67.44 118 PRO A N 1
ATOM 900 C CA . PRO A 1 118 ? -27.114 -4.708 41.423 1.00 67.44 118 PRO A CA 1
ATOM 901 C C . PRO A 1 118 ? -28.019 -3.606 41.955 1.00 67.44 118 PRO A C 1
ATOM 903 O O . PRO A 1 118 ? -27.534 -2.576 42.427 1.00 67.44 118 PRO A O 1
ATOM 906 N N . ARG A 1 119 ? -29.342 -3.753 41.781 1.00 60.84 119 ARG A N 1
ATOM 907 C CA . ARG A 1 119 ? -30.296 -2.873 42.446 1.00 60.84 119 ARG A CA 1
ATOM 908 C C . ARG A 1 119 ? -29.880 -2.959 43.894 1.00 60.84 119 ARG A C 1
ATOM 910 O O . ARG A 1 119 ? -29.811 -4.075 44.410 1.00 60.84 119 ARG A O 1
ATOM 917 N N . ALA A 1 120 ? -29.525 -1.819 44.484 1.00 61.50 120 ALA A N 1
ATOM 918 C CA . ALA A 1 120 ? -29.297 -1.727 45.908 1.00 61.50 120 ALA A CA 1
ATOM 919 C C . ALA A 1 120 ? -30.455 -2.485 46.550 1.00 61.50 120 ALA A C 1
ATOM 921 O O . ALA A 1 120 ? -31.606 -2.059 46.439 1.00 61.50 120 ALA A O 1
ATOM 922 N N . GLN A 1 121 ? -30.168 -3.676 47.080 1.00 58.84 121 GLN A N 1
ATOM 923 C CA . GLN A 1 121 ? -31.121 -4.386 47.902 1.00 58.84 121 GLN A CA 1
ATOM 924 C C . GLN A 1 121 ? -31.338 -3.400 49.031 1.00 58.84 121 GLN A C 1
ATOM 926 O O . GLN A 1 121 ? -30.418 -3.161 49.812 1.00 58.84 121 GLN A O 1
ATOM 931 N N . THR A 1 122 ? -32.474 -2.699 49.013 1.00 57.75 122 THR A N 1
ATOM 932 C CA . THR A 1 122 ? -32.872 -1.841 50.117 1.00 57.75 122 THR A CA 1
ATOM 933 C C . THR A 1 122 ? -32.742 -2.735 51.338 1.00 57.75 122 THR A C 1
ATOM 935 O O . THR A 1 122 ? -33.440 -3.753 51.365 1.00 57.75 122 THR A O 1
ATOM 938 N N . PRO A 1 123 ? -31.802 -2.469 52.267 1.00 60.41 123 PRO A N 1
ATOM 939 C CA . PRO A 1 123 ? -31.640 -3.340 53.411 1.00 60.41 123 PRO A CA 1
ATOM 940 C C . PRO A 1 123 ? -33.006 -3.376 54.077 1.00 60.41 123 PRO A C 1
ATOM 942 O O . PRO A 1 123 ? -33.563 -2.329 54.425 1.00 60.41 123 PRO A O 1
ATOM 94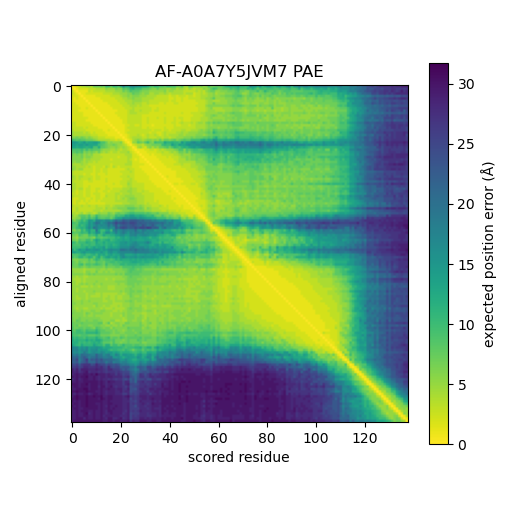5 N N . ALA A 1 124 ? -33.597 -4.571 54.100 1.00 58.81 124 ALA A N 1
ATOM 946 C CA . ALA A 1 124 ? -34.899 -4.801 54.684 1.00 58.81 124 ALA A CA 1
ATOM 947 C C . ALA A 1 124 ? -34.878 -4.143 56.062 1.00 58.81 124 ALA A C 1
ATOM 949 O O . ALA A 1 124 ? -33.972 -4.408 56.855 1.00 58.81 124 ALA A O 1
ATOM 950 N N . ARG A 1 125 ? -35.814 -3.211 56.294 1.00 59.53 125 ARG A N 1
ATOM 951 C CA . ARG A 1 125 ? -35.980 -2.529 57.578 1.00 59.53 125 ARG A CA 1
ATOM 952 C C . ARG A 1 125 ? -35.883 -3.585 58.673 1.00 59.53 125 ARG A C 1
ATOM 954 O O . ARG A 1 125 ? -36.751 -4.448 58.771 1.00 59.53 125 ARG A O 1
ATOM 961 N N . VAL A 1 126 ? -34.827 -3.507 59.477 1.00 65.12 12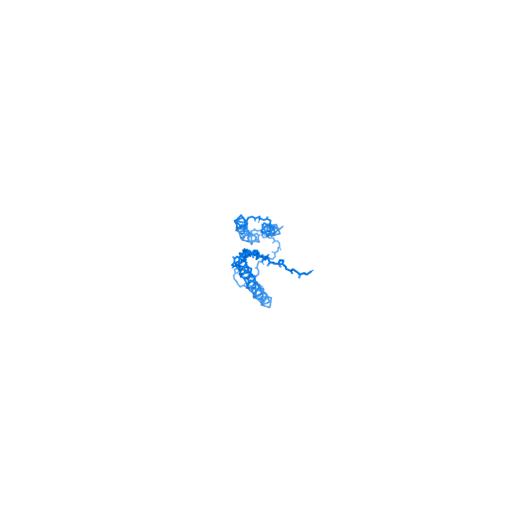6 VAL A N 1
ATOM 962 C CA . VAL A 1 126 ? -34.728 -4.246 60.730 1.00 65.12 126 VAL A CA 1
ATOM 963 C C . VAL A 1 126 ? -35.852 -3.701 61.599 1.00 65.12 126 VAL A C 1
ATOM 965 O O . VAL A 1 126 ? -35.749 -2.611 62.160 1.00 65.12 126 VAL A O 1
ATOM 968 N N . SER A 1 127 ? -36.983 -4.404 61.615 1.00 57.56 127 SER A N 1
ATOM 969 C CA . SER A 1 127 ? -38.076 -4.121 62.533 1.00 57.56 127 SER A CA 1
ATOM 970 C C . SER A 1 127 ? -37.522 -4.263 63.943 1.00 57.56 127 SER A C 1
ATOM 972 O O . SER A 1 127 ? -37.150 -5.357 64.365 1.00 57.56 127 SER A O 1
ATOM 974 N N . ALA A 1 128 ? -37.412 -3.132 64.636 1.00 62.38 128 ALA A N 1
ATOM 975 C CA . ALA A 1 128 ? -37.029 -3.064 66.031 1.00 62.38 128 ALA A CA 1
ATOM 976 C C . ALA A 1 128 ? -37.993 -3.939 66.844 1.00 62.38 128 ALA A C 1
ATOM 978 O O . ALA A 1 128 ? -39.159 -3.596 67.032 1.00 62.38 128 ALA A O 1
ATOM 979 N N . VAL A 1 129 ? -37.504 -5.094 67.291 1.00 65.56 129 VAL A N 1
ATOM 980 C CA . VAL A 1 129 ? -38.188 -5.927 68.276 1.00 65.56 129 VAL A CA 1
ATOM 981 C C . VAL A 1 129 ? -38.102 -5.184 69.603 1.00 65.56 129 VAL A C 1
ATOM 983 O O . VAL A 1 129 ? -37.073 -5.165 70.276 1.00 65.56 129 VAL A O 1
ATOM 986 N N . THR A 1 130 ? -39.193 -4.508 69.943 1.00 58.78 130 THR A N 1
ATOM 987 C CA . THR A 1 130 ? -39.441 -3.923 71.255 1.00 58.78 130 THR A CA 1
ATOM 988 C C . THR A 1 130 ? -39.481 -5.047 72.293 1.00 58.78 130 THR A C 1
ATOM 990 O O . THR A 1 130 ? -40.487 -5.734 72.444 1.00 58.78 130 THR A O 1
ATOM 993 N N . VAL A 1 131 ? -38.377 -5.247 73.016 1.00 65.06 131 VAL A N 1
ATOM 994 C CA . VAL A 1 131 ? -38.346 -6.094 74.214 1.00 65.06 131 VAL A CA 1
ATOM 995 C C . VAL A 1 131 ? -38.992 -5.310 75.353 1.00 65.06 131 VAL A C 1
ATOM 997 O O . VAL A 1 131 ? -38.359 -4.504 76.031 1.00 65.06 131 VAL A O 1
ATOM 1000 N N . THR A 1 132 ? -40.291 -5.518 75.543 1.00 62.84 132 THR A N 1
ATOM 1001 C CA . THR A 1 132 ? -41.006 -5.068 76.736 1.00 62.84 132 THR A CA 1
ATOM 1002 C C . THR A 1 132 ? -40.905 -6.102 77.851 1.00 62.84 132 THR A C 1
ATOM 1004 O O . THR A 1 132 ? -41.383 -7.221 77.693 1.00 62.84 132 THR A O 1
ATOM 1007 N N . ARG A 1 133 ? -40.450 -5.612 79.014 1.00 57.91 133 ARG A N 1
ATOM 1008 C CA . ARG A 1 133 ? -40.954 -5.933 80.363 1.00 57.91 133 ARG A CA 1
ATOM 1009 C C . ARG A 1 133 ? -40.527 -7.275 80.978 1.00 57.91 133 ARG A C 1
ATOM 1011 O O . ARG A 1 133 ? -40.937 -8.333 80.533 1.00 57.91 133 ARG A O 1
ATOM 1018 N N . SER A 1 134 ? -39.882 -7.204 82.146 1.00 56.28 134 SER A N 1
ATOM 1019 C CA . SER A 1 134 ? -40.526 -7.578 83.420 1.00 56.28 134 SER A CA 1
ATOM 1020 C C . SER A 1 134 ? -39.536 -7.517 84.588 1.00 56.28 134 SER A C 1
ATOM 1022 O O . SER A 1 134 ? -38.718 -8.407 84.781 1.00 56.28 134 SER A O 1
ATOM 1024 N N . SER A 1 135 ? -39.686 -6.483 85.413 1.00 66.31 135 SER A N 1
ATOM 1025 C CA . SER A 1 135 ? -39.274 -6.459 86.818 1.00 66.31 135 SER A CA 1
ATOM 1026 C C . SER A 1 135 ? -39.884 -7.638 87.582 1.00 66.31 135 SER A C 1
ATOM 1028 O O . SER A 1 135 ? -41.094 -7.823 87.455 1.00 66.31 135 SER A O 1
ATOM 1030 N N . ARG A 1 136 ? -39.119 -8.354 88.418 1.00 58.28 136 ARG A N 1
ATOM 1031 C CA . ARG A 1 136 ? -39.618 -9.052 89.624 1.00 58.28 136 ARG A CA 1
ATOM 1032 C C . ARG A 1 136 ? -38.453 -9.481 90.538 1.00 58.28 136 ARG A C 1
ATOM 1034 O O . ARG A 1 136 ? -37.580 -10.208 90.093 1.00 58.28 136 ARG A O 1
ATOM 1041 N N . HIS A 1 137 ? -38.530 -9.004 91.785 1.00 57.03 137 HIS A N 1
ATOM 1042 C CA . HIS A 1 137 ? -38.093 -9.576 93.072 1.00 57.03 137 HIS A CA 1
ATOM 1043 C C . HIS A 1 137 ? -36.734 -10.289 93.191 1.00 57.03 137 HIS A C 1
ATOM 1045 O O . HIS A 1 137 ? -36.569 -11.388 92.673 1.00 57.03 137 HIS A O 1
ATOM 1051 N N . ALA A 1 138 ? -35.855 -9.769 94.053 1.00 56.94 138 ALA A N 1
ATOM 1052 C CA . ALA A 1 138 ? -35.763 -10.161 95.469 1.00 56.94 138 ALA A CA 1
ATOM 1053 C C . ALA A 1 138 ? -34.894 -9.153 96.236 1.00 56.94 138 ALA A C 1
ATOM 1055 O O . ALA A 1 138 ? -33.924 -8.650 95.628 1.00 56.94 138 ALA A O 1
#

Nearest PDB structures (foldseek):
  7qho-assembly1_I  TM=3.301E-01  e=6.664E+00  Corynebacterium glutamicum ATCC 13032

Radius of gyration: 33.59 Å; Cα contacts (8 Å, |Δi|>4): 40; chains: 1; bounding box: 60×31×120 Å

Foldseek 3Di:
DLLVVLVVVLVVLVVVLVVLCVPDDDPVVSVVVSVVSVVVSVVSVVVSVCSCVVDVDPDDDDQPPDPDHRNDDPVVVVVVVVVVVVVVVVVVVVVVVVVVVVVVVVVVVVVVVPPPDPPPPPPPPPPPPPDDDDDDDD